Protein AF-A0A4Y2AAG3-F1 (afdb_monomer_lite)

Structure (mmCIF, N/CA/C/O backbone):
data_AF-A0A4Y2AAG3-F1
#
_entry.id   AF-A0A4Y2AAG3-F1
#
loop_
_atom_site.group_PDB
_atom_site.id
_atom_site.type_symbol
_atom_site.label_atom_id
_atom_site.label_alt_id
_atom_site.label_comp_id
_atom_site.label_asym_id
_atom_site.label_entity_id
_atom_site.label_seq_id
_atom_site.pdbx_PDB_ins_code
_atom_site.Cartn_x
_atom_site.Cartn_y
_atom_site.Cartn_z
_atom_site.occupancy
_atom_site.B_iso_or_equiv
_atom_site.auth_seq_id
_atom_site.auth_comp_id
_atom_site.auth_asym_id
_atom_site.auth_atom_id
_atom_site.pdbx_PDB_model_num
ATOM 1 N N . MET A 1 1 ? -44.218 29.372 12.572 1.00 43.22 1 MET A N 1
ATOM 2 C CA . MET A 1 1 ? -43.496 28.212 12.006 1.00 43.22 1 MET A CA 1
ATOM 3 C C . MET A 1 1 ? -43.261 28.470 10.526 1.00 43.22 1 MET A C 1
ATOM 5 O O . MET A 1 1 ? -44.234 28.749 9.836 1.00 43.22 1 MET A O 1
ATOM 9 N N . PRO A 1 2 ? -42.001 28.454 10.064 1.00 39.91 2 PRO A N 1
ATOM 10 C CA . PRO A 1 2 ? -41.704 27.634 8.891 1.00 39.91 2 PRO A CA 1
ATOM 11 C C . PRO A 1 2 ? -40.331 26.946 9.011 1.00 39.91 2 PRO A C 1
ATOM 13 O O . PRO A 1 2 ? -39.284 27.580 8.933 1.00 39.91 2 PRO A O 1
ATOM 16 N N . THR A 1 3 ? -40.336 25.626 9.162 1.00 42.84 3 THR A N 1
ATOM 17 C CA . THR A 1 3 ? -39.175 24.747 8.956 1.00 42.84 3 THR A CA 1
ATOM 18 C C . THR A 1 3 ? -39.527 23.846 7.779 1.00 42.84 3 THR A C 1
ATOM 20 O O . THR A 1 3 ? -40.383 22.977 7.926 1.00 42.84 3 THR A O 1
ATOM 23 N N . GLY A 1 4 ? -38.949 24.067 6.596 1.00 40.91 4 GLY A N 1
ATOM 24 C CA . GLY A 1 4 ? -39.261 23.188 5.458 1.00 40.91 4 GLY A CA 1
ATOM 25 C C . GLY A 1 4 ? -38.549 23.434 4.129 1.00 40.91 4 GLY A C 1
ATOM 26 O O . GLY A 1 4 ? -38.588 22.553 3.282 1.00 40.91 4 GLY A O 1
ATOM 27 N N . TYR A 1 5 ? -37.874 24.570 3.924 1.00 41.00 5 TYR A N 1
ATOM 28 C CA . TYR A 1 5 ? -37.296 24.894 2.606 1.00 41.00 5 TYR A CA 1
ATOM 29 C C . TYR A 1 5 ? -35.763 24.800 2.506 1.00 41.00 5 TYR A C 1
ATOM 31 O O . TYR A 1 5 ? -35.242 24.675 1.403 1.00 41.00 5 TYR A O 1
ATOM 39 N N . PHE A 1 6 ? -35.023 24.785 3.620 1.00 43.84 6 PHE A N 1
ATOM 40 C CA . PHE A 1 6 ? -33.549 24.777 3.587 1.00 43.84 6 PHE A CA 1
ATOM 41 C C . PHE A 1 6 ? -32.916 23.400 3.308 1.00 43.84 6 PHE A C 1
ATOM 43 O O . PHE A 1 6 ? -31.798 23.332 2.807 1.00 43.84 6 PHE A O 1
ATOM 50 N N . GLY A 1 7 ? -33.613 22.294 3.593 1.00 46.84 7 GLY A N 1
ATOM 51 C CA . GLY A 1 7 ? -33.049 20.942 3.442 1.00 46.84 7 GLY A CA 1
ATOM 52 C C . GLY A 1 7 ? -32.907 20.469 1.990 1.00 46.84 7 GLY A C 1
ATOM 53 O O . GLY A 1 7 ? -32.054 19.640 1.683 1.00 46.84 7 GLY A O 1
ATOM 54 N N . ASN A 1 8 ? -33.716 21.015 1.082 1.00 52.53 8 ASN A N 1
ATOM 55 C CA . ASN A 1 8 ? -33.928 20.440 -0.249 1.00 52.53 8 ASN A CA 1
ATOM 56 C C . ASN A 1 8 ? -32.865 20.930 -1.247 1.00 52.53 8 ASN A C 1
ATOM 58 O O . ASN A 1 8 ? -32.422 20.178 -2.110 1.00 52.53 8 ASN A O 1
ATOM 62 N N . GLU A 1 9 ? -32.437 22.186 -1.110 1.00 55.16 9 GLU A N 1
ATOM 63 C CA . GLU A 1 9 ? -31.392 22.807 -1.935 1.00 55.16 9 GLU A CA 1
ATOM 64 C C . GLU A 1 9 ? -29.991 22.337 -1.514 1.00 55.16 9 GLU A C 1
ATOM 66 O O . GLU A 1 9 ? -29.174 21.981 -2.362 1.00 55.16 9 GLU A O 1
ATOM 71 N N . LEU A 1 10 ? -29.747 22.214 -0.202 1.00 57.66 10 LEU A N 1
ATOM 72 C CA . LEU A 1 10 ? -28.506 21.647 0.339 1.00 57.66 10 LEU A CA 1
ATOM 73 C C . LEU A 1 10 ? -28.312 20.183 -0.077 1.00 57.66 10 LEU A C 1
ATOM 75 O O . LEU A 1 10 ? -27.213 19.800 -0.474 1.00 57.66 10 LEU A O 1
ATOM 79 N N . GLY A 1 11 ? -29.380 19.378 -0.052 1.00 57.50 11 GLY A N 1
ATOM 80 C CA . GLY A 1 11 ? -29.333 17.985 -0.503 1.00 57.50 11 GLY A CA 1
ATOM 81 C C . GLY A 1 11 ? -28.996 17.842 -1.992 1.00 57.50 11 GLY A C 1
ATOM 82 O O . GLY A 1 11 ? -28.196 16.984 -2.364 1.00 57.50 11 GLY A O 1
ATOM 83 N N . LYS A 1 12 ? -29.540 18.717 -2.848 1.00 64.00 12 LYS A N 1
ATOM 84 C CA . LYS A 1 12 ? -29.217 18.743 -4.287 1.00 64.00 12 LYS A CA 1
ATOM 85 C C . LYS A 1 12 ? -27.776 19.181 -4.545 1.00 64.00 12 LYS A C 1
ATOM 87 O O . LYS A 1 12 ? -27.097 18.579 -5.374 1.00 64.00 12 LYS A O 1
ATOM 92 N N . LEU A 1 13 ? -27.298 20.203 -3.831 1.00 62.91 13 LEU A N 1
ATOM 93 C CA . LEU A 1 13 ? -25.921 20.682 -3.955 1.00 62.91 13 LEU A CA 1
ATOM 94 C C . LEU A 1 13 ? -24.918 19.603 -3.520 1.00 62.91 13 LEU A C 1
ATOM 96 O O . LEU A 1 13 ? -23.963 19.328 -4.244 1.00 62.91 13 LEU A O 1
ATOM 100 N N . ALA A 1 14 ? -25.184 18.929 -2.399 1.00 62.03 14 ALA A N 1
ATOM 101 C CA . ALA A 1 14 ? -24.368 17.818 -1.916 1.00 62.03 14 ALA A CA 1
ATOM 102 C C . ALA A 1 14 ? -24.352 16.634 -2.901 1.00 62.03 14 ALA A C 1
ATOM 104 O O . ALA A 1 14 ? -23.285 16.094 -3.192 1.00 62.03 14 ALA A O 1
ATOM 105 N N . GLY A 1 15 ? -25.507 16.269 -3.474 1.00 63.72 15 GLY A N 1
ATOM 106 C CA . GLY A 1 15 ? -25.592 15.227 -4.504 1.00 63.72 15 GLY A CA 1
ATOM 107 C C . GLY A 1 15 ? -24.798 15.569 -5.771 1.00 63.72 15 GLY A C 1
ATOM 108 O O . GLY A 1 15 ? -24.094 14.717 -6.314 1.00 63.72 15 GLY A O 1
ATOM 109 N N . ASN A 1 16 ? -24.834 16.831 -6.205 1.00 70.88 16 ASN A N 1
ATOM 110 C CA . ASN A 1 16 ? -24.066 17.299 -7.360 1.00 70.88 16 ASN A CA 1
ATOM 111 C C . ASN A 1 16 ? -22.552 17.291 -7.105 1.00 70.88 16 ASN A C 1
ATOM 113 O O . ASN A 1 16 ? -21.795 16.857 -7.976 1.00 70.88 16 ASN A O 1
ATOM 117 N N . LEU A 1 17 ? -22.100 17.719 -5.920 1.00 67.06 17 LEU A N 1
ATOM 118 C CA . LEU A 1 17 ? -20.681 17.635 -5.559 1.00 67.06 17 LEU A CA 1
ATOM 119 C C . LEU A 1 17 ? -20.204 16.184 -5.444 1.00 67.06 17 LEU A C 1
ATOM 121 O O . LEU A 1 17 ? -19.111 15.881 -5.916 1.00 67.06 17 LEU A O 1
ATOM 125 N N . HIS A 1 18 ? -21.026 15.280 -4.905 1.00 65.88 18 HIS A N 1
ATOM 126 C CA . HIS A 1 18 ? -20.690 13.859 -4.825 1.00 65.88 18 HIS A CA 1
ATOM 127 C C . HIS A 1 18 ? -20.494 13.234 -6.214 1.00 65.88 18 HIS A C 1
ATOM 129 O O . HIS A 1 18 ? -19.450 12.642 -6.483 1.00 65.88 18 HIS A O 1
ATOM 135 N N . ASN A 1 19 ? -21.438 13.440 -7.138 1.00 67.19 19 ASN A N 1
ATOM 136 C CA . ASN A 1 19 ? -21.325 12.927 -8.509 1.00 67.19 19 ASN A CA 1
ATOM 137 C C . ASN A 1 19 ? -20.104 13.502 -9.242 1.00 67.19 19 ASN A C 1
ATOM 139 O O . ASN A 1 19 ? -19.401 12.786 -9.960 1.00 67.19 19 ASN A O 1
ATOM 143 N N . LYS A 1 20 ? -19.811 14.789 -9.023 1.00 72.19 20 LYS A N 1
ATOM 144 C CA . LYS A 1 20 ? -18.645 15.457 -9.607 1.00 72.19 20 LYS A CA 1
ATOM 145 C C . LYS A 1 20 ? -17.334 14.924 -9.024 1.00 72.19 20 LYS A C 1
ATOM 147 O O . LYS A 1 20 ? -16.381 14.732 -9.773 1.00 72.19 20 LYS A O 1
ATOM 152 N N . PHE A 1 21 ? -17.285 14.632 -7.727 1.00 68.06 21 PHE A N 1
ATOM 153 C CA . PHE A 1 21 ? -16.124 14.022 -7.080 1.00 68.06 21 PHE A CA 1
ATOM 154 C C . PHE A 1 21 ? -15.834 12.617 -7.632 1.00 68.06 21 PHE A C 1
ATOM 156 O O . PHE A 1 21 ? -14.718 12.357 -8.074 1.00 68.06 21 PHE A O 1
ATOM 163 N N . ILE A 1 22 ? -16.848 11.746 -7.707 1.00 61.28 22 ILE A N 1
ATOM 164 C CA . ILE A 1 22 ? -16.706 10.383 -8.253 1.00 61.28 22 ILE A CA 1
ATOM 165 C C . ILE A 1 22 ? -16.253 10.408 -9.719 1.00 61.28 22 ILE A C 1
ATOM 167 O O . ILE A 1 22 ? -15.363 9.654 -10.109 1.00 61.28 22 ILE A O 1
ATOM 171 N N . THR A 1 23 ? -16.814 11.315 -10.521 1.00 69.81 23 THR A N 1
ATOM 172 C CA . THR A 1 23 ? -16.449 11.446 -11.938 1.00 69.81 23 THR A CA 1
ATOM 173 C C . THR A 1 23 ? -14.990 11.876 -12.105 1.00 69.81 23 THR A C 1
ATOM 175 O O . THR A 1 23 ? -14.269 11.281 -12.900 1.00 69.81 23 THR A O 1
ATOM 178 N N . ASN A 1 24 ? -14.506 12.862 -11.347 1.00 66.56 24 ASN A N 1
ATOM 179 C CA . ASN A 1 24 ? -13.107 13.298 -11.463 1.00 66.56 24 ASN A CA 1
ATOM 180 C C . ASN A 1 24 ? -12.124 12.248 -10.926 1.00 66.56 24 ASN A C 1
ATOM 182 O O . ASN A 1 24 ? -11.064 12.050 -11.518 1.00 66.56 24 ASN A O 1
ATOM 186 N N . LEU A 1 25 ? -12.516 11.498 -9.890 1.00 62.81 25 LEU A N 1
ATOM 187 C CA . LEU A 1 25 ? -11.729 10.377 -9.380 1.00 62.81 25 LEU A CA 1
ATOM 188 C C . LEU A 1 25 ? -11.562 9.282 -10.446 1.00 62.81 25 LEU A C 1
ATOM 190 O O . LEU A 1 25 ? -10.462 8.766 -10.623 1.00 62.81 25 LEU A O 1
ATOM 194 N N . SER A 1 26 ? -12.623 8.970 -11.203 1.00 60.56 26 SER A N 1
ATOM 195 C CA . SER A 1 26 ? -12.558 7.982 -12.294 1.00 60.56 26 SER A CA 1
ATOM 196 C C . SER A 1 26 ? -11.692 8.411 -13.484 1.00 60.56 26 SER A C 1
ATOM 198 O O . SER A 1 26 ? -11.162 7.553 -14.183 1.00 60.56 26 SER A O 1
ATOM 200 N N . HIS A 1 27 ? -11.509 9.718 -13.691 1.00 68.38 27 HIS A N 1
ATOM 201 C CA . HIS A 1 27 ? -10.663 10.259 -14.758 1.00 68.38 27 HIS A CA 1
ATOM 202 C C . HIS A 1 27 ? -9.211 10.506 -14.314 1.00 68.38 27 HIS A C 1
ATOM 204 O O . HIS A 1 27 ? -8.391 10.911 -15.132 1.00 68.38 27 HIS A O 1
ATOM 210 N N . GLY A 1 28 ? -8.876 10.256 -13.041 1.00 65.19 28 GLY A N 1
ATOM 211 C CA . GLY A 1 28 ? -7.529 10.478 -12.505 1.00 65.19 28 GLY A CA 1
ATOM 212 C C . GLY A 1 28 ? -7.161 11.955 -12.323 1.00 65.19 28 GLY A C 1
ATOM 213 O O . GLY A 1 28 ? -5.983 12.275 -12.183 1.00 65.19 28 GLY A O 1
ATOM 214 N N . ASP A 1 29 ? -8.145 12.860 -12.309 1.00 69.19 29 ASP A N 1
ATOM 215 C CA . ASP A 1 29 ? -7.916 14.288 -12.078 1.00 69.19 29 ASP A CA 1
ATOM 216 C C . ASP A 1 29 ? -7.892 14.586 -10.570 1.00 69.19 29 ASP A C 1
ATOM 218 O O . ASP A 1 29 ? -8.878 14.992 -9.940 1.00 69.19 29 ASP A O 1
ATOM 222 N N . PHE A 1 30 ? -6.742 14.294 -9.961 1.00 66.00 30 PHE A N 1
ATOM 223 C CA . PHE A 1 30 ? -6.549 14.382 -8.515 1.00 66.00 30 PHE A CA 1
ATOM 224 C C . PHE A 1 30 ? -6.574 15.824 -7.990 1.00 66.00 30 PHE A C 1
ATOM 226 O O . PHE A 1 30 ? -6.980 16.043 -6.849 1.00 66.00 30 PHE A O 1
ATOM 233 N N . GLU A 1 31 ? -6.182 16.810 -8.799 1.00 72.50 31 GLU A N 1
ATOM 234 C CA . GLU A 1 31 ? -6.186 18.224 -8.408 1.00 72.50 31 GLU A CA 1
ATOM 235 C C . GLU A 1 31 ? -7.620 18.740 -8.243 1.00 72.50 31 GLU A C 1
ATOM 237 O O . GLU A 1 31 ? -7.968 19.334 -7.216 1.00 72.50 31 GLU A O 1
ATOM 242 N N . VAL A 1 32 ? -8.498 18.411 -9.195 1.00 71.50 32 VAL A N 1
ATOM 243 C CA . VAL A 1 32 ? -9.924 18.750 -9.122 1.00 71.50 32 VAL A CA 1
ATOM 244 C C . VAL A 1 32 ? -10.611 18.029 -7.960 1.00 71.50 32 VAL A C 1
ATOM 246 O O . VAL A 1 32 ? -11.443 18.628 -7.274 1.00 71.50 32 VAL A O 1
ATOM 249 N N . CYS A 1 33 ? -10.232 16.778 -7.674 1.00 64.75 33 CYS A N 1
ATOM 250 C CA . CYS A 1 33 ? -10.733 16.035 -6.514 1.00 64.75 33 CYS A CA 1
ATOM 251 C C . CYS A 1 33 ? -10.390 16.720 -5.182 1.00 64.75 33 CYS A C 1
ATOM 253 O O . CYS A 1 33 ? -11.259 16.847 -4.317 1.00 64.75 33 CYS A O 1
ATOM 255 N N . VAL A 1 34 ? -9.144 17.178 -5.018 1.00 70.31 34 VAL A N 1
ATOM 256 C CA . VAL A 1 34 ? -8.693 17.869 -3.798 1.00 70.31 34 VAL A CA 1
ATOM 257 C C . VAL A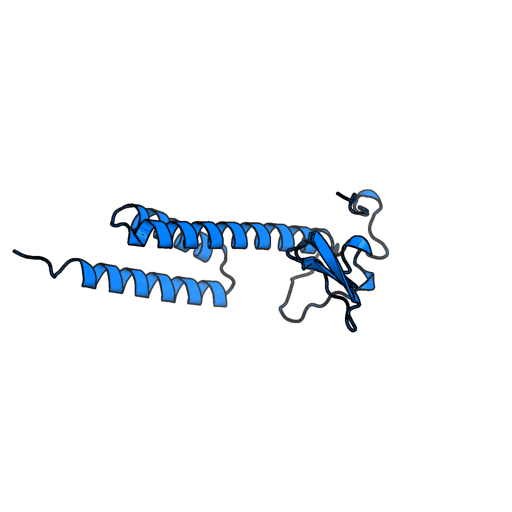 1 34 ? -9.415 19.207 -3.632 1.00 70.31 34 VAL A C 1
ATOM 259 O O . VAL A 1 34 ? -9.921 19.496 -2.548 1.00 70.31 34 VAL A O 1
ATOM 262 N N . ASN A 1 35 ? -9.549 19.982 -4.709 1.00 72.19 35 ASN A N 1
ATOM 263 C CA . ASN A 1 35 ? -10.252 21.265 -4.683 1.00 72.19 35 ASN A CA 1
ATOM 264 C C . ASN A 1 35 ? -11.753 21.101 -4.374 1.00 72.19 35 ASN A C 1
ATOM 266 O O . ASN A 1 35 ? -12.325 21.887 -3.616 1.00 72.19 35 ASN A O 1
ATOM 270 N N . LEU A 1 36 ? -12.393 20.045 -4.892 1.00 70.69 36 LEU A N 1
ATOM 271 C CA . LEU A 1 36 ? -13.780 19.700 -4.559 1.00 70.69 36 LEU A CA 1
ATOM 272 C C . LEU A 1 36 ? -13.938 19.326 -3.082 1.00 70.69 36 LEU A C 1
ATOM 274 O O . LEU A 1 36 ? -14.828 19.860 -2.423 1.00 70.69 36 LEU A O 1
ATOM 278 N N . LEU A 1 37 ? -13.059 18.476 -2.543 1.00 67.81 37 LEU A N 1
ATOM 279 C CA . LEU A 1 37 ? -13.025 18.133 -1.113 1.00 67.81 37 LEU A CA 1
ATOM 280 C C . LEU A 1 37 ? -12.864 19.374 -0.226 1.00 67.81 37 LEU A C 1
ATOM 282 O O . LEU A 1 37 ? -13.576 19.511 0.771 1.00 67.81 37 LEU A O 1
ATOM 286 N N . GLN A 1 38 ? -11.975 20.290 -0.613 1.00 69.62 38 GLN A N 1
ATOM 287 C CA . GLN A 1 38 ? -11.746 21.545 0.098 1.00 69.62 38 GLN A CA 1
ATOM 288 C C . GLN A 1 38 ? -12.996 22.441 0.082 1.00 69.62 38 GLN A C 1
ATOM 290 O O . GLN A 1 38 ? -13.409 22.945 1.125 1.00 69.62 38 GLN A O 1
ATOM 295 N N . SER A 1 39 ? -13.666 22.569 -1.067 1.00 68.38 39 SER A N 1
ATOM 296 C CA . SER A 1 39 ? -14.913 23.340 -1.172 1.00 68.38 39 SER A CA 1
ATOM 297 C C . SER A 1 39 ? -16.072 22.722 -0.372 1.00 68.38 39 SER A C 1
ATOM 299 O O . SER A 1 39 ? -16.843 23.441 0.263 1.00 68.38 39 SER A O 1
ATOM 301 N N . CYS A 1 40 ? -16.163 21.385 -0.316 1.00 64.06 40 CYS A N 1
ATOM 302 C CA . CYS A 1 40 ? -17.109 20.676 0.550 1.00 64.06 40 CYS A CA 1
ATOM 303 C C . CYS A 1 40 ? -16.861 20.989 2.031 1.00 64.06 40 CYS A C 1
ATOM 305 O O . CYS A 1 40 ? -17.811 21.115 2.801 1.00 64.06 40 CYS A O 1
ATOM 307 N N . TYR A 1 41 ? -15.595 21.087 2.444 1.00 61.72 41 TYR A N 1
ATOM 308 C CA . TYR A 1 41 ? -15.219 21.368 3.828 1.00 61.72 41 TYR A CA 1
ATOM 309 C C . TYR A 1 41 ? -15.683 22.762 4.274 1.00 61.72 41 TYR A C 1
ATOM 311 O O . TYR A 1 41 ? -16.317 22.880 5.322 1.00 61.72 41 TYR A O 1
ATOM 319 N N . GLU A 1 42 ? -15.469 23.791 3.451 1.00 64.44 42 GLU A N 1
ATOM 320 C CA . GLU A 1 42 ? -15.925 25.160 3.742 1.00 64.44 42 GLU A CA 1
ATOM 321 C C . GLU A 1 42 ? -17.456 25.255 3.850 1.00 64.44 42 GLU A C 1
ATOM 323 O O . GLU A 1 42 ? -17.982 25.965 4.708 1.00 64.44 42 GLU A O 1
ATOM 328 N N . PHE A 1 43 ? -18.181 24.476 3.042 1.00 61.88 43 PHE A N 1
ATOM 329 C CA . PHE A 1 43 ? -19.645 24.459 3.031 1.00 61.88 43 PHE A CA 1
ATOM 330 C C . PHE A 1 43 ? -20.260 23.718 4.236 1.00 61.88 43 PHE A C 1
ATOM 332 O O . PHE A 1 43 ? -21.317 24.099 4.741 1.00 61.88 43 PHE A O 1
ATOM 339 N N . VAL A 1 44 ? -19.604 22.654 4.716 1.00 54.25 44 VAL A N 1
ATOM 340 C CA . VAL A 1 44 ? -20.097 21.781 5.800 1.00 54.25 44 VAL A CA 1
ATOM 341 C C . VAL A 1 44 ? -19.886 22.388 7.189 1.00 54.25 44 VAL A C 1
ATOM 343 O O . VAL A 1 44 ? -20.695 22.155 8.084 1.00 54.25 44 VAL A O 1
ATOM 346 N N . VAL A 1 45 ? -18.853 23.208 7.394 1.00 56.12 45 VAL A N 1
ATOM 347 C CA . VAL A 1 45 ? -18.555 23.812 8.711 1.00 56.12 45 VAL A CA 1
ATOM 348 C C . VAL A 1 45 ? -19.665 24.770 9.196 1.00 56.12 45 VAL A C 1
ATOM 350 O O . VAL A 1 45 ? -19.761 25.048 10.390 1.00 56.12 45 VAL A O 1
ATOM 353 N N . LEU A 1 46 ? -20.568 25.215 8.315 1.00 57.53 46 LEU A N 1
ATOM 354 C CA . LEU A 1 46 ? -21.562 26.251 8.612 1.00 57.53 46 LEU A CA 1
ATOM 355 C C . LEU A 1 46 ? -22.906 25.784 9.215 1.00 57.53 46 LEU A C 1
ATOM 357 O O . LEU A 1 46 ? -23.666 26.650 9.643 1.00 57.53 46 LEU A O 1
ATOM 361 N N . SER A 1 47 ? -23.263 24.488 9.293 1.00 57.78 47 SER A N 1
ATOM 362 C CA . SER A 1 47 ? -24.628 24.140 9.770 1.00 57.78 47 SER A CA 1
ATOM 363 C C . SER A 1 47 ? -24.855 22.727 10.349 1.00 57.78 47 SER A C 1
ATOM 365 O O . SER A 1 47 ? -25.174 21.820 9.601 1.00 57.78 47 SER A O 1
ATOM 367 N N . CYS A 1 48 ? -24.867 22.551 11.688 1.00 60.09 48 CYS A N 1
ATOM 368 C CA . CYS A 1 48 ? -25.442 21.397 12.455 1.00 60.09 48 CYS A CA 1
ATOM 369 C C . CYS A 1 48 ? -24.470 20.302 12.969 1.00 60.09 48 CYS A C 1
ATOM 371 O O . CYS A 1 48 ? -23.413 20.070 12.408 1.00 60.09 48 CYS A O 1
ATOM 373 N N . GLY A 1 49 ? -24.845 19.568 14.032 1.00 58.47 49 GLY A N 1
ATOM 374 C CA . GLY A 1 49 ? -24.078 18.459 14.638 1.00 58.47 49 GLY A CA 1
ATOM 375 C C . GLY A 1 49 ? -23.880 17.213 13.753 1.00 58.47 49 GLY A C 1
ATOM 376 O O . GLY A 1 49 ? -22.979 16.411 14.003 1.00 58.47 49 GLY A O 1
ATOM 377 N N . THR A 1 50 ? -24.641 17.067 12.663 1.00 55.72 50 THR A N 1
ATOM 378 C CA . THR A 1 50 ? -24.308 16.147 11.555 1.00 55.72 50 THR A CA 1
ATOM 379 C C . THR A 1 50 ? -23.012 16.546 10.841 1.00 55.72 50 THR A C 1
ATOM 381 O O . THR A 1 50 ? -22.318 15.681 10.308 1.00 55.72 50 THR A O 1
ATOM 384 N N . CYS A 1 51 ? -22.622 17.821 10.910 1.00 60.50 51 CYS A N 1
ATOM 385 C CA . CYS A 1 51 ? -21.385 18.340 10.333 1.00 60.50 51 CYS A CA 1
ATOM 386 C C . CYS A 1 51 ? -20.153 17.955 11.128 1.00 60.50 51 CYS A C 1
ATOM 388 O O . CYS A 1 51 ? -19.094 17.846 10.535 1.00 60.50 51 CYS A O 1
ATOM 390 N N . CYS A 1 52 ? -20.262 17.658 12.426 1.00 59.28 52 CYS A N 1
ATOM 391 C CA . CYS A 1 52 ? -19.123 17.135 13.183 1.00 59.28 52 CYS A CA 1
ATOM 392 C C . CYS A 1 52 ? -18.736 15.728 12.701 1.00 59.28 52 CYS A C 1
ATOM 394 O O . CYS A 1 52 ? -17.555 15.438 12.544 1.00 59.28 52 CYS A O 1
ATOM 396 N N . LYS A 1 53 ? -19.723 14.872 12.398 1.00 63.78 53 LYS A N 1
ATOM 397 C CA . LYS A 1 53 ? -19.478 13.531 11.835 1.00 63.78 53 LYS A CA 1
ATOM 398 C C . LYS A 1 53 ? -18.980 13.601 10.394 1.00 63.78 53 LYS A C 1
ATOM 400 O O . LYS A 1 53 ? -18.090 12.846 10.023 1.00 63.78 53 LYS A O 1
ATOM 405 N N . LEU A 1 54 ? -19.536 14.513 9.595 1.00 67.56 54 LEU A N 1
ATOM 406 C CA . LEU A 1 54 ? -19.098 14.713 8.215 1.00 67.56 54 LEU A CA 1
ATOM 407 C C . LEU A 1 54 ? -17.704 15.354 8.145 1.00 67.56 54 LEU A C 1
ATOM 409 O O . LEU A 1 54 ? -16.893 14.938 7.329 1.00 67.56 54 LEU A O 1
ATOM 413 N N . ALA A 1 55 ? -17.386 16.294 9.036 1.00 67.25 55 ALA A N 1
ATOM 414 C CA . ALA A 1 55 ? -16.053 16.877 9.164 1.00 67.25 55 ALA A CA 1
ATOM 415 C C . ALA A 1 55 ? -15.025 15.853 9.663 1.00 67.25 55 ALA A C 1
ATOM 417 O O . ALA A 1 55 ? -13.913 15.824 9.148 1.00 67.25 55 ALA A O 1
ATOM 418 N N . ASP A 1 56 ? -15.387 14.985 10.614 1.00 74.12 56 ASP A N 1
ATOM 419 C CA . ASP A 1 56 ? -14.531 13.873 11.045 1.00 74.12 56 ASP A CA 1
ATOM 420 C C . ASP A 1 56 ? -14.281 12.879 9.900 1.00 74.12 56 ASP A C 1
ATOM 422 O O . ASP A 1 56 ? -13.136 12.514 9.635 1.00 74.12 56 ASP A O 1
ATOM 426 N N . LEU A 1 57 ? -15.329 12.504 9.159 1.00 75.94 57 LEU A N 1
ATOM 427 C CA . LEU A 1 57 ? -15.199 11.644 7.985 1.00 75.94 57 LEU A CA 1
ATOM 428 C C . LEU A 1 57 ? -14.325 12.296 6.907 1.00 75.94 57 LEU A C 1
ATOM 430 O O . LEU A 1 57 ? -13.392 11.661 6.430 1.00 75.94 57 LEU A O 1
ATOM 434 N N . HIS A 1 58 ? -14.559 13.566 6.572 1.00 73.44 58 HIS A N 1
ATOM 435 C CA . HIS A 1 58 ? -13.735 14.311 5.619 1.00 73.44 58 HIS A CA 1
ATOM 436 C C . HIS A 1 58 ? -12.284 14.426 6.080 1.00 73.44 58 HIS A C 1
ATOM 438 O O . HIS A 1 58 ? -11.380 14.248 5.269 1.00 73.44 58 HIS A O 1
ATOM 444 N N . ARG A 1 59 ? -12.035 14.671 7.371 1.00 77.06 59 ARG A N 1
ATOM 445 C CA . ARG A 1 59 ? -10.682 14.702 7.937 1.00 77.06 59 ARG A CA 1
ATOM 446 C C . ARG A 1 59 ? -9.991 13.352 7.777 1.00 77.06 59 ARG A C 1
ATOM 448 O O . ARG A 1 59 ? -8.830 13.316 7.380 1.00 77.06 59 ARG A O 1
ATOM 455 N N . LYS A 1 60 ? -10.697 12.254 8.055 1.00 78.44 60 LYS A N 1
ATOM 456 C CA . LYS A 1 60 ? -10.189 10.892 7.847 1.00 78.44 60 LYS A CA 1
ATOM 457 C C . LYS A 1 60 ? -9.898 10.639 6.373 1.00 78.44 60 LYS A C 1
ATOM 459 O O . LYS A 1 60 ? -8.798 10.211 6.055 1.00 78.44 60 LYS A O 1
ATOM 464 N N . THR A 1 61 ? -10.815 10.992 5.473 1.00 81.06 61 THR A N 1
ATOM 465 C CA . THR A 1 61 ? -10.610 10.873 4.023 1.00 81.06 61 THR A CA 1
ATOM 466 C C . THR A 1 61 ? -9.413 11.694 3.547 1.00 81.06 61 THR A C 1
ATOM 468 O O . THR A 1 61 ? -8.581 11.170 2.815 1.00 81.06 61 THR A O 1
ATOM 471 N N . ALA A 1 62 ? -9.273 12.947 3.983 1.00 77.06 62 ALA A N 1
ATOM 472 C CA . ALA A 1 62 ? -8.144 13.803 3.626 1.00 77.06 62 ALA A CA 1
ATOM 473 C C . ALA A 1 62 ? -6.815 13.241 4.149 1.00 77.06 62 ALA A C 1
ATOM 475 O O . ALA A 1 62 ? -5.832 13.212 3.411 1.00 77.06 62 ALA A O 1
ATOM 476 N N . ALA A 1 63 ? -6.793 12.738 5.388 1.00 75.25 63 ALA A N 1
ATOM 477 C CA . ALA A 1 63 ? -5.625 12.065 5.944 1.00 75.25 63 ALA A CA 1
ATOM 478 C C . ALA A 1 63 ? -5.265 10.817 5.127 1.00 75.25 63 ALA A C 1
ATOM 480 O O . ALA A 1 63 ? -4.115 10.669 4.729 1.00 75.25 63 ALA A O 1
ATOM 481 N N . THR A 1 64 ? -6.238 9.963 4.798 1.00 79.88 64 THR A N 1
ATOM 482 C CA . THR A 1 64 ? -6.024 8.781 3.953 1.00 79.88 64 THR A CA 1
ATOM 483 C C . THR A 1 64 ? -5.499 9.160 2.569 1.00 79.88 64 THR A C 1
ATOM 485 O O . THR A 1 64 ? -4.537 8.558 2.106 1.00 79.88 64 THR A O 1
ATOM 488 N N . LEU A 1 65 ? -6.063 10.182 1.920 1.00 80.69 65 LEU A N 1
ATOM 489 C CA . LEU A 1 65 ? -5.589 10.658 0.616 1.00 80.69 65 LEU A CA 1
ATOM 490 C C . LEU A 1 65 ? -4.161 11.203 0.684 1.00 80.69 65 LEU A C 1
ATOM 492 O O . LEU A 1 65 ? -3.371 10.956 -0.226 1.00 80.69 65 LEU A O 1
ATOM 496 N N . LEU A 1 66 ? -3.812 11.914 1.758 1.00 77.50 66 LEU A N 1
ATOM 497 C CA . LEU A 1 66 ? -2.454 12.403 1.970 1.00 77.50 66 LEU A CA 1
ATOM 498 C C . LEU A 1 66 ? -1.468 11.244 2.156 1.00 77.50 66 LEU A C 1
ATOM 500 O O . LEU A 1 66 ? -0.418 11.247 1.520 1.00 77.50 66 LEU A O 1
ATOM 504 N N . GLN A 1 67 ? -1.825 10.239 2.960 1.00 76.31 67 GLN A N 1
ATOM 505 C CA . GLN A 1 67 ? -1.005 9.037 3.145 1.00 76.31 67 GLN A CA 1
ATOM 506 C C . GLN A 1 67 ? -0.827 8.270 1.829 1.00 76.31 67 GLN A C 1
ATOM 508 O O . GLN A 1 67 ? 0.293 7.928 1.464 1.00 76.31 67 GLN A O 1
ATOM 513 N N . ILE A 1 68 ? -1.903 8.093 1.054 1.00 78.31 68 ILE A N 1
ATOM 514 C CA . ILE A 1 68 ? -1.848 7.475 -0.279 1.00 78.31 68 ILE A CA 1
ATOM 515 C C . ILE A 1 68 ? -0.923 8.269 -1.209 1.00 78.31 68 ILE A C 1
ATOM 517 O O . ILE A 1 68 ? -0.114 7.679 -1.920 1.00 78.31 68 ILE A O 1
ATOM 521 N N . LYS A 1 69 ? -1.000 9.605 -1.199 1.00 80.44 69 LYS A N 1
ATOM 522 C CA . LYS A 1 69 ? -0.139 10.461 -2.028 1.00 80.44 69 LYS A CA 1
ATOM 523 C C . LYS A 1 69 ? 1.339 10.316 -1.660 1.00 80.44 69 LYS A C 1
ATOM 525 O O . LYS A 1 69 ? 2.170 10.246 -2.563 1.00 80.44 69 LYS A O 1
ATOM 530 N N . ILE A 1 70 ? 1.659 10.274 -0.365 1.00 79.19 70 ILE A N 1
ATOM 531 C CA . ILE A 1 70 ? 3.030 10.071 0.127 1.00 79.19 70 ILE A CA 1
ATOM 532 C C . ILE A 1 70 ? 3.540 8.693 -0.308 1.00 79.19 70 ILE A C 1
ATOM 534 O O . ILE A 1 70 ? 4.590 8.616 -0.942 1.00 79.19 70 ILE A O 1
ATOM 538 N N . ALA A 1 71 ? 2.759 7.635 -0.078 1.00 81.56 71 ALA A N 1
ATOM 539 C CA . ALA A 1 71 ? 3.129 6.275 -0.459 1.00 81.56 71 ALA A CA 1
ATOM 540 C C . ALA A 1 71 ? 3.352 6.136 -1.977 1.00 81.56 71 ALA A C 1
ATOM 542 O O . ALA A 1 71 ? 4.376 5.611 -2.407 1.00 81.56 71 ALA A O 1
ATOM 543 N N . ILE A 1 72 ? 2.449 6.669 -2.813 1.00 83.06 72 ILE A N 1
ATOM 544 C CA . ILE A 1 72 ? 2.615 6.658 -4.279 1.00 83.06 72 ILE A CA 1
ATOM 545 C C . ILE A 1 72 ? 3.900 7.388 -4.689 1.00 83.06 72 ILE A C 1
ATOM 547 O O . ILE A 1 72 ? 4.615 6.928 -5.580 1.00 83.06 72 ILE A O 1
ATOM 551 N N . TRP A 1 73 ? 4.208 8.517 -4.050 1.00 82.94 73 TRP A N 1
ATOM 552 C CA . TRP A 1 73 ? 5.411 9.281 -4.358 1.00 82.94 73 TRP A CA 1
ATOM 553 C C . TRP A 1 73 ? 6.692 8.518 -4.002 1.00 82.94 73 TRP A C 1
ATOM 555 O O . TRP A 1 73 ? 7.607 8.463 -4.825 1.00 82.94 73 TRP A O 1
ATOM 565 N N . GLU A 1 74 ? 6.748 7.876 -2.833 1.00 84.38 74 GLU A N 1
ATOM 566 C CA . GLU A 1 74 ? 7.877 7.022 -2.442 1.00 84.38 74 GLU A CA 1
ATOM 567 C C . GLU A 1 74 ? 8.053 5.844 -3.404 1.00 84.38 74 GLU A C 1
ATOM 569 O O . GLU A 1 74 ? 9.163 5.582 -3.867 1.00 84.38 74 GLU A O 1
ATOM 574 N N . TRP A 1 75 ? 6.955 5.193 -3.796 1.00 87.69 75 TRP A N 1
ATOM 575 C CA . TRP A 1 75 ? 6.975 4.122 -4.791 1.00 87.69 75 TRP A CA 1
ATOM 576 C C . TRP A 1 75 ? 7.557 4.572 -6.131 1.00 87.69 75 TRP A C 1
ATOM 578 O O . TRP A 1 75 ? 8.430 3.898 -6.683 1.00 87.69 75 TRP A O 1
ATOM 588 N N . LEU A 1 76 ? 7.094 5.707 -6.660 1.00 84.56 76 LEU A N 1
ATOM 589 C CA . LEU A 1 76 ? 7.564 6.227 -7.945 1.00 84.56 76 LEU A CA 1
ATOM 590 C C . LEU A 1 76 ? 9.019 6.677 -7.887 1.00 84.56 76 LEU A C 1
ATOM 592 O O . LEU A 1 76 ? 9.775 6.398 -8.812 1.00 84.56 76 LEU A O 1
ATOM 596 N N . LYS A 1 77 ? 9.431 7.312 -6.787 1.00 83.12 77 LYS A N 1
ATOM 597 C CA . LYS A 1 77 ? 10.823 7.711 -6.567 1.00 83.12 77 LYS A CA 1
ATOM 598 C C . LYS A 1 77 ? 11.760 6.502 -6.543 1.00 83.12 77 LYS A C 1
ATOM 600 O O . LYS A 1 77 ? 12.871 6.577 -7.067 1.00 83.12 77 LYS A O 1
ATOM 605 N N . SER A 1 78 ? 11.326 5.395 -5.946 1.00 79.88 78 SER A N 1
ATOM 606 C CA . SER A 1 78 ? 12.138 4.183 -5.857 1.00 79.88 78 SER A CA 1
ATOM 607 C C . SER A 1 78 ? 12.256 3.431 -7.183 1.00 79.88 78 SER A C 1
ATOM 609 O O . SER A 1 78 ? 13.273 2.785 -7.437 1.00 79.88 78 SER A O 1
ATOM 611 N N . ILE A 1 79 ? 11.256 3.529 -8.063 1.00 83.94 79 ILE A N 1
ATOM 612 C CA . ILE A 1 79 ? 11.312 2.958 -9.413 1.00 83.94 79 ILE A CA 1
ATOM 613 C C . ILE A 1 79 ? 12.064 3.937 -10.323 1.00 83.94 79 ILE A C 1
ATOM 615 O O . ILE A 1 79 ? 11.470 4.755 -11.017 1.00 83.94 79 ILE A O 1
ATOM 619 N N . ASN A 1 80 ? 13.395 3.837 -10.349 1.00 74.00 80 ASN A N 1
ATOM 620 C CA . ASN A 1 80 ? 14.259 4.694 -11.171 1.00 74.00 80 ASN A CA 1
ATOM 621 C C . ASN A 1 80 ? 14.183 4.350 -12.677 1.00 74.00 80 ASN A C 1
ATOM 623 O O . ASN A 1 80 ? 15.131 3.836 -13.272 1.00 74.00 80 ASN A O 1
ATOM 627 N N . ARG A 1 81 ? 13.025 4.582 -13.297 1.00 78.12 81 ARG A N 1
ATOM 628 C CA . ARG A 1 81 ? 12.791 4.449 -14.738 1.00 78.12 81 ARG A CA 1
ATOM 629 C C . ARG A 1 81 ? 12.229 5.773 -15.245 1.00 78.12 81 ARG A C 1
ATOM 631 O O . ARG A 1 81 ? 11.100 6.110 -14.908 1.00 78.12 81 ARG A O 1
ATOM 638 N N . ALA A 1 82 ? 13.017 6.492 -16.046 1.00 73.38 82 ALA A N 1
ATOM 639 C CA . ALA A 1 82 ? 12.723 7.863 -16.481 1.00 73.38 82 ALA A CA 1
ATOM 640 C C . ALA A 1 82 ? 11.327 8.031 -17.111 1.00 73.38 82 ALA A C 1
ATOM 642 O O . ALA A 1 82 ? 10.657 9.022 -16.846 1.00 73.38 82 ALA A O 1
ATOM 643 N N . ASP A 1 83 ? 10.866 7.028 -17.863 1.00 80.75 83 ASP A N 1
ATOM 644 C CA . ASP A 1 83 ? 9.602 7.081 -18.607 1.00 80.75 83 ASP A CA 1
ATOM 645 C C . ASP A 1 83 ? 8.516 6.164 -18.014 1.00 80.75 83 ASP A C 1
ATOM 647 O O . ASP A 1 83 ? 7.590 5.740 -18.709 1.00 80.75 83 ASP A O 1
ATOM 651 N N . PHE A 1 84 ? 8.634 5.780 -16.737 1.00 82.38 84 PHE A N 1
ATOM 652 C CA . PHE A 1 84 ? 7.646 4.903 -16.115 1.00 82.38 84 PHE A CA 1
ATOM 653 C C . PHE A 1 84 ? 6.404 5.674 -15.671 1.00 82.38 84 PHE A C 1
ATOM 655 O O . PHE A 1 84 ? 6.430 6.451 -14.720 1.00 82.38 84 PHE A O 1
ATOM 662 N N . VAL A 1 85 ? 5.286 5.378 -16.330 1.00 83.81 85 VAL A N 1
ATOM 663 C CA . VAL A 1 85 ? 3.957 5.827 -15.918 1.00 83.81 85 VAL A CA 1
ATOM 664 C C . VAL A 1 85 ? 3.261 4.664 -15.204 1.00 83.81 85 VAL A C 1
ATOM 666 O O . VAL A 1 85 ? 3.065 3.612 -15.824 1.00 83.81 85 VAL A O 1
ATOM 669 N N . PRO A 1 86 ? 2.897 4.800 -13.914 1.00 83.94 86 PRO A N 1
ATOM 670 C CA . PRO A 1 86 ? 2.171 3.753 -13.207 1.00 83.94 86 PRO A CA 1
ATOM 671 C C . PRO A 1 86 ? 0.828 3.483 -13.892 1.00 83.94 86 PRO A C 1
ATOM 673 O O . PRO A 1 86 ? 0.068 4.399 -14.203 1.00 83.94 86 PRO A O 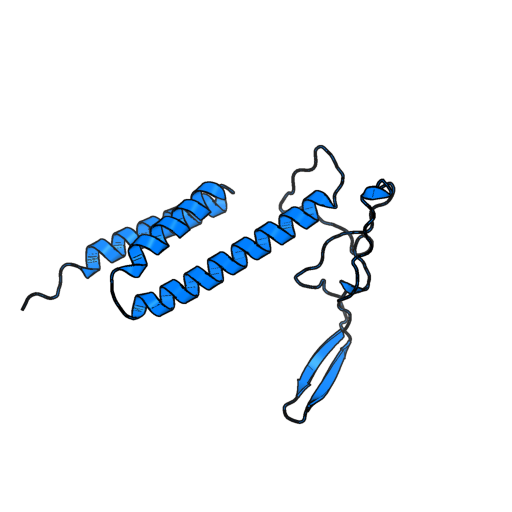1
ATOM 676 N N . SER A 1 87 ? 0.532 2.205 -14.113 1.00 85.81 87 SER A N 1
ATOM 677 C CA . SER A 1 87 ? -0.743 1.741 -14.655 1.00 85.81 87 SER A CA 1
ATOM 678 C C . SER A 1 87 ? -1.427 0.798 -13.671 1.00 85.81 87 SER A C 1
ATOM 680 O O . SER A 1 87 ? -0.775 0.200 -12.815 1.00 85.81 87 SER A O 1
ATOM 682 N N . ALA A 1 88 ? -2.739 0.606 -13.820 1.00 85.12 88 ALA A N 1
ATOM 683 C CA . ALA A 1 88 ? -3.502 -0.322 -12.979 1.00 85.12 88 ALA A CA 1
ATOM 684 C C . ALA A 1 88 ? -3.023 -1.786 -13.086 1.00 85.12 88 ALA A C 1
ATOM 686 O O . ALA A 1 88 ? -3.331 -2.603 -12.224 1.00 85.12 88 ALA A O 1
ATOM 687 N N . THR A 1 89 ? -2.271 -2.125 -14.137 1.00 88.69 89 THR A N 1
ATOM 688 C CA . THR A 1 89 ? -1.697 -3.458 -14.363 1.00 88.69 89 THR A CA 1
ATOM 689 C C . THR A 1 89 ? -0.216 -3.539 -13.995 1.00 88.69 89 THR A C 1
ATOM 691 O O . THR A 1 89 ? 0.399 -4.590 -14.181 1.00 88.69 89 THR A O 1
ATOM 694 N N . ALA A 1 90 ? 0.393 -2.442 -13.539 1.00 87.81 90 ALA A N 1
ATOM 695 C CA . ALA A 1 90 ? 1.789 -2.436 -13.136 1.00 87.81 90 ALA A CA 1
ATOM 696 C C . ALA A 1 90 ? 1.959 -3.256 -11.852 1.00 87.81 90 ALA A C 1
ATOM 698 O O . ALA A 1 90 ? 1.277 -3.032 -10.855 1.00 87.81 90 ALA A O 1
ATOM 699 N N . VAL A 1 91 ? 2.891 -4.208 -11.876 1.00 89.81 91 VAL A N 1
ATOM 700 C CA . VAL A 1 91 ? 3.184 -5.087 -10.740 1.00 89.81 91 VAL A CA 1
ATOM 701 C C . VAL A 1 91 ? 4.672 -5.063 -10.421 1.00 89.81 91 VAL A C 1
ATOM 703 O O . VAL A 1 91 ? 5.517 -4.998 -11.316 1.00 89.81 91 VAL A O 1
ATOM 706 N N . VAL A 1 92 ? 4.997 -5.148 -9.132 1.00 89.25 92 VAL A N 1
ATOM 707 C CA . VAL A 1 92 ? 6.372 -5.241 -8.634 1.00 89.25 92 VAL A CA 1
ATOM 708 C C . VAL A 1 92 ? 6.526 -6.560 -7.888 1.00 89.25 92 VAL A C 1
ATOM 710 O O . VAL A 1 92 ? 5.736 -6.887 -7.006 1.00 89.25 92 VAL A O 1
ATOM 713 N N . CYS A 1 93 ? 7.547 -7.343 -8.240 1.00 90.00 93 CYS A N 1
ATOM 714 C CA . CYS A 1 93 ? 7.810 -8.605 -7.555 1.00 90.00 93 CYS A CA 1
ATOM 715 C C . CYS A 1 93 ? 8.213 -8.367 -6.092 1.00 90.00 93 CYS A C 1
ATOM 717 O O . CYS A 1 93 ? 8.992 -7.458 -5.807 1.00 90.00 93 CYS A O 1
ATOM 719 N N . ILE A 1 94 ? 7.792 -9.268 -5.197 1.00 90.62 94 ILE A N 1
ATOM 720 C CA . ILE A 1 94 ? 8.082 -9.207 -3.752 1.00 90.62 94 ILE A CA 1
ATOM 721 C C . ILE A 1 94 ? 9.584 -9.123 -3.420 1.00 90.62 94 ILE A C 1
ATOM 723 O O . ILE A 1 94 ? 9.965 -8.535 -2.419 1.00 90.62 94 ILE A O 1
ATOM 727 N N . LYS A 1 95 ? 10.456 -9.645 -4.295 1.00 90.25 95 LYS A N 1
ATOM 728 C CA . LYS A 1 95 ? 11.921 -9.586 -4.145 1.00 90.25 95 LYS A CA 1
ATOM 729 C C . LYS A 1 95 ? 12.506 -8.168 -4.139 1.00 90.25 95 LYS A C 1
ATOM 731 O O . LYS A 1 95 ? 13.654 -8.008 -3.750 1.00 90.25 95 LYS A O 1
ATOM 736 N N . ASN A 1 96 ? 11.754 -7.174 -4.618 1.00 90.19 96 ASN A N 1
ATOM 737 C CA . ASN A 1 96 ? 12.205 -5.781 -4.641 1.00 90.19 96 ASN A CA 1
ATOM 738 C C . ASN A 1 96 ? 11.877 -5.037 -3.330 1.00 90.19 96 ASN A C 1
ATOM 740 O O . ASN A 1 96 ? 12.153 -3.844 -3.221 1.00 90.19 96 ASN A O 1
ATOM 744 N N . PHE A 1 97 ? 11.274 -5.717 -2.351 1.00 91.12 97 PHE A N 1
ATOM 745 C CA . PHE A 1 97 ? 10.945 -5.168 -1.037 1.00 91.12 97 PHE A CA 1
ATOM 746 C C . PHE A 1 97 ? 11.921 -5.692 0.016 1.00 91.12 97 PHE A C 1
ATOM 748 O O . PHE A 1 97 ? 12.302 -6.865 -0.011 1.00 91.12 97 PHE A O 1
ATOM 755 N N . SER A 1 98 ? 12.284 -4.833 0.971 1.00 90.00 98 SER A N 1
ATOM 756 C CA . SER A 1 98 ? 12.995 -5.261 2.179 1.00 90.00 98 SER A CA 1
ATOM 757 C C . SER A 1 98 ? 12.171 -6.293 2.953 1.00 90.00 98 SER A C 1
ATOM 759 O O . SER A 1 98 ? 10.943 -6.205 3.020 1.00 90.00 98 SER A O 1
ATOM 761 N N . SER A 1 99 ? 12.840 -7.262 3.583 1.00 90.50 99 SER A N 1
ATOM 762 C CA . SER A 1 99 ? 12.171 -8.309 4.360 1.00 90.50 99 SER A CA 1
ATOM 763 C C . SER A 1 99 ? 11.342 -7.767 5.522 1.00 90.50 99 SER A C 1
ATOM 765 O O . SER A 1 99 ? 10.386 -8.428 5.914 1.00 90.50 99 SER A O 1
ATOM 767 N N . GLN A 1 100 ? 11.667 -6.578 6.041 1.00 91.06 100 GLN A N 1
ATOM 768 C CA . GLN A 1 100 ? 10.898 -5.932 7.113 1.00 91.06 100 GLN A CA 1
ATOM 769 C C . GLN A 1 100 ? 9.486 -5.518 6.679 1.00 91.06 100 GLN A C 1
ATOM 771 O O . GLN A 1 100 ? 8.574 -5.502 7.495 1.00 91.06 100 GLN A O 1
ATOM 776 N N . PHE A 1 101 ? 9.283 -5.261 5.384 1.00 92.50 101 PHE A N 1
ATOM 777 C CA . PHE A 1 101 ? 7.970 -4.942 4.826 1.00 92.50 101 PHE A CA 1
ATOM 778 C C . PHE A 1 101 ? 7.140 -6.187 4.497 1.00 92.50 101 PHE A C 1
ATOM 780 O O . PHE A 1 101 ? 5.970 -6.071 4.136 1.00 92.50 101 PHE A O 1
ATOM 787 N N . ILE A 1 102 ? 7.727 -7.384 4.583 1.00 94.31 102 ILE A N 1
ATOM 788 C CA . ILE A 1 102 ? 7.063 -8.639 4.232 1.00 94.31 102 ILE A CA 1
ATOM 789 C C . ILE A 1 102 ? 6.503 -9.279 5.501 1.00 94.31 102 ILE A C 1
ATOM 791 O O . ILE A 1 102 ? 7.203 -9.969 6.244 1.00 94.31 102 ILE A O 1
ATOM 795 N N . ILE A 1 103 ? 5.201 -9.116 5.710 1.00 94.81 103 ILE A N 1
ATOM 796 C CA . ILE A 1 103 ? 4.482 -9.690 6.842 1.00 94.81 103 ILE A CA 1
ATOM 797 C C . ILE A 1 103 ? 4.187 -11.164 6.552 1.00 94.81 103 ILE A C 1
ATOM 799 O O . ILE A 1 103 ? 3.357 -11.512 5.703 1.00 94.81 103 ILE A O 1
ATOM 803 N N . LYS A 1 104 ? 4.874 -12.039 7.287 1.00 95.69 104 LYS A N 1
ATOM 804 C CA . LYS A 1 104 ? 4.714 -13.501 7.219 1.00 95.69 104 LYS A CA 1
ATOM 805 C C . LYS A 1 104 ? 3.840 -14.066 8.335 1.00 95.69 104 LYS A C 1
ATOM 807 O O . LYS A 1 104 ? 3.434 -15.217 8.245 1.00 95.69 104 LYS A O 1
ATOM 812 N N . GLU A 1 105 ? 3.537 -13.275 9.356 1.00 96.00 105 GLU A N 1
ATOM 813 C CA . GLU A 1 105 ? 2.787 -13.690 10.541 1.00 96.00 105 GLU A CA 1
ATOM 814 C C . GLU A 1 105 ? 1.756 -12.618 10.883 1.00 96.00 105 GLU A C 1
ATOM 816 O O . GLU A 1 105 ? 2.067 -11.429 10.850 1.00 96.00 105 GLU A O 1
ATOM 821 N N . ASP A 1 106 ? 0.536 -13.028 11.214 1.00 93.31 106 ASP A N 1
ATOM 822 C CA . ASP A 1 106 ? -0.434 -12.141 11.845 1.00 93.31 106 ASP A CA 1
ATOM 823 C C . ASP A 1 106 ? -0.262 -12.221 13.364 1.00 93.31 106 ASP A C 1
ATOM 825 O O . ASP A 1 106 ? -0.127 -13.310 13.926 1.00 93.31 106 ASP A O 1
ATOM 829 N N . ARG A 1 107 ? -0.259 -11.058 14.019 1.00 93.50 107 ARG A N 1
ATOM 830 C CA . ARG A 1 107 ? -0.117 -10.919 15.470 1.00 93.50 107 ARG A CA 1
ATOM 831 C C . ARG A 1 107 ? -1.361 -10.249 16.025 1.00 93.50 107 ARG A C 1
ATOM 833 O O . ARG A 1 107 ? -1.771 -9.205 15.522 1.00 93.50 107 ARG A O 1
ATOM 840 N N . VAL A 1 108 ? -1.963 -10.856 17.041 1.00 93.25 108 VAL A N 1
ATOM 841 C CA . VAL A 1 108 ? -3.122 -10.308 17.753 1.00 93.25 108 VAL A CA 1
ATOM 842 C C . VAL A 1 108 ? -2.869 -10.429 19.246 1.00 93.25 108 VAL A C 1
ATOM 844 O O . VAL A 1 108 ? -2.577 -11.518 19.735 1.00 93.25 108 VAL A O 1
ATOM 847 N N . VAL A 1 109 ? -2.990 -9.320 19.968 1.00 95.38 109 VAL A N 1
ATOM 848 C CA . VAL A 1 109 ? -2.938 -9.311 21.433 1.00 95.38 109 VAL A CA 1
ATOM 849 C C . VAL A 1 109 ? -4.330 -9.661 21.955 1.00 95.38 109 VAL A C 1
ATOM 851 O O . VAL A 1 109 ? -5.310 -9.024 21.569 1.00 95.38 109 VAL A O 1
ATOM 854 N N . ARG A 1 110 ? -4.429 -10.706 22.779 1.00 94.25 110 ARG A N 1
ATOM 855 C CA . ARG A 1 110 ? -5.670 -11.106 23.456 1.00 94.25 110 ARG A CA 1
ATOM 856 C C . ARG A 1 110 ? -5.927 -10.218 24.676 1.00 94.25 110 ARG A C 1
ATOM 858 O O . ARG A 1 110 ? -5.024 -9.543 25.163 1.00 94.25 110 ARG A O 1
ATOM 865 N N . ASP A 1 111 ? -7.142 -10.279 25.215 1.00 94.38 111 ASP A N 1
ATOM 866 C CA . ASP A 1 111 ? -7.548 -9.487 26.388 1.00 94.38 111 ASP A CA 1
ATOM 867 C C . ASP A 1 111 ? -6.709 -9.779 27.648 1.00 94.38 111 ASP A C 1
ATOM 869 O O . ASP A 1 111 ? -6.578 -8.925 28.521 1.00 94.38 111 ASP A O 1
ATOM 873 N N . ASP A 1 112 ? -6.111 -10.971 27.740 1.00 94.38 112 ASP A N 1
ATOM 874 C CA . ASP A 1 112 ? -5.208 -11.377 28.825 1.00 94.38 112 ASP A CA 1
ATOM 875 C C . ASP A 1 112 ? -3.753 -10.898 28.633 1.00 94.38 112 ASP A C 1
ATOM 877 O O . ASP A 1 112 ? -2.881 -11.219 29.440 1.00 94.38 112 ASP A O 1
ATOM 881 N N . GLY A 1 113 ? -3.479 -10.146 27.561 1.00 93.12 113 GLY A N 1
ATOM 882 C CA . GLY A 1 113 ? -2.147 -9.675 27.186 1.00 93.12 113 GLY A CA 1
ATOM 883 C C . GLY A 1 113 ? -1.282 -10.717 26.472 1.00 93.12 113 GLY A C 1
ATOM 884 O O . GLY A 1 113 ? -0.157 -10.402 26.087 1.00 93.12 113 GLY A O 1
ATOM 885 N N . SER A 1 114 ? -1.768 -11.945 26.263 1.00 94.44 114 SER A N 1
ATOM 886 C CA . SER A 1 114 ? -1.039 -12.956 25.494 1.00 94.44 114 SER A CA 1
ATOM 887 C C . SER A 1 114 ? -1.094 -12.668 23.990 1.00 94.44 114 SER A C 1
ATOM 889 O O . SER A 1 114 ? -2.121 -12.254 23.450 1.00 94.44 114 SER A O 1
ATOM 891 N N . GLU A 1 115 ? 0.006 -12.925 23.279 1.00 95.56 115 GLU A N 1
ATOM 892 C CA . GLU A 1 115 ? 0.040 -12.809 21.819 1.00 95.56 115 GLU A CA 1
ATOM 893 C C . GLU A 1 115 ? -0.402 -14.113 21.147 1.00 95.56 115 GLU A C 1
ATOM 895 O O . GLU A 1 115 ? 0.104 -15.205 21.423 1.00 95.56 115 GLU A O 1
ATOM 900 N N . LEU A 1 116 ? -1.337 -13.993 20.209 1.00 94.12 116 LEU A N 1
ATOM 901 C CA . LEU A 1 116 ? -1.608 -15.005 19.203 1.00 94.12 116 LEU A CA 1
ATOM 902 C C . LEU A 1 116 ? -0.805 -14.662 17.946 1.00 94.12 116 LEU A C 1
ATOM 904 O O . LEU A 1 116 ? -1.078 -13.658 17.288 1.00 94.12 116 LEU A O 1
ATOM 908 N N . VAL A 1 117 ? 0.150 -15.525 17.601 1.00 95.50 117 VAL A N 1
ATOM 909 C CA . VAL A 1 117 ? 0.938 -15.429 16.368 1.00 95.50 117 VAL A CA 1
ATOM 910 C C . VAL A 1 117 ? 0.499 -16.536 15.418 1.00 95.50 117 VAL A C 1
ATOM 912 O O . VAL A 1 117 ? 0.590 -17.718 15.749 1.00 95.50 117 VAL A O 1
ATOM 915 N N . VAL A 1 118 ? 0.007 -16.160 14.240 1.00 95.38 118 VAL A N 1
ATOM 916 C CA . VAL A 1 118 ? -0.449 -17.102 13.211 1.00 95.38 118 VAL A CA 1
ATOM 917 C C . VAL A 1 118 ? 0.396 -16.921 11.950 1.00 95.38 118 VAL A C 1
ATOM 919 O O . VAL A 1 118 ? 0.311 -15.870 11.309 1.00 95.38 118 VAL A O 1
ATOM 922 N N . PRO A 1 119 ? 1.194 -17.925 11.545 1.00 96.06 119 PRO A N 1
ATOM 923 C CA . PRO A 1 119 ? 1.913 -17.883 10.278 1.00 96.06 119 PRO A CA 1
ATOM 924 C C . PRO A 1 119 ? 0.953 -17.801 9.088 1.00 96.06 119 PRO A C 1
ATOM 926 O O . PRO A 1 119 ? -0.035 -18.535 9.002 1.00 96.06 119 PRO A O 1
ATOM 929 N N . ARG A 1 120 ? 1.261 -16.934 8.125 1.00 95.25 120 ARG A N 1
ATOM 930 C CA . ARG A 1 120 ? 0.483 -16.773 6.897 1.00 95.25 120 ARG A CA 1
ATOM 931 C C . ARG A 1 120 ? 0.956 -17.754 5.833 1.00 95.25 120 ARG A C 1
ATOM 933 O O . ARG A 1 120 ? 2.147 -17.882 5.564 1.00 95.25 120 ARG A O 1
ATOM 940 N N . LYS A 1 121 ? 0.002 -18.373 5.132 1.00 95.06 121 LYS A N 1
ATOM 941 C CA . LYS A 1 121 ? 0.285 -19.197 3.942 1.00 95.06 121 LYS A CA 1
ATOM 942 C C . LYS A 1 121 ? 0.777 -18.359 2.756 1.00 95.06 121 LYS A C 1
ATOM 944 O O . LYS A 1 121 ? 1.590 -18.829 1.968 1.00 95.06 121 LYS A O 1
ATOM 949 N N . ILE A 1 122 ? 0.271 -17.130 2.629 1.00 93.38 122 ILE A N 1
ATOM 950 C CA . ILE A 1 122 ? 0.683 -16.151 1.618 1.00 93.38 122 ILE A CA 1
ATOM 951 C C . ILE A 1 122 ? 1.095 -14.868 2.359 1.00 93.38 122 ILE A C 1
ATOM 953 O O . ILE A 1 122 ? 0.248 -14.282 3.051 1.00 93.38 122 ILE A O 1
ATOM 957 N N . PRO A 1 123 ? 2.369 -14.440 2.254 1.00 95.00 123 PRO A N 1
ATOM 958 C CA . PRO A 1 123 ? 2.829 -13.189 2.847 1.00 95.00 123 PRO A CA 1
ATOM 959 C C . PRO A 1 123 ? 2.064 -11.987 2.292 1.00 95.00 123 PRO A C 1
ATOM 961 O O . PRO A 1 123 ? 1.623 -12.003 1.142 1.00 95.00 123 PRO A O 1
ATOM 964 N N . LYS A 1 124 ? 1.933 -10.935 3.097 1.00 93.94 124 LYS A N 1
ATOM 965 C CA . LYS A 1 124 ? 1.394 -9.637 2.665 1.00 93.94 124 LYS A CA 1
ATOM 966 C C . LYS A 1 124 ? 2.453 -8.554 2.844 1.00 93.94 124 LYS A C 1
ATOM 968 O O . LYS A 1 124 ? 3.395 -8.739 3.612 1.00 93.94 124 LYS A O 1
ATOM 973 N N . LEU A 1 125 ? 2.303 -7.447 2.132 1.00 93.38 125 LEU A N 1
ATOM 974 C CA . LEU A 1 125 ? 3.111 -6.258 2.380 1.00 93.38 125 LEU A CA 1
ATOM 975 C C . LEU A 1 125 ? 2.522 -5.465 3.552 1.00 93.38 125 LEU A C 1
ATOM 977 O O . LEU A 1 125 ? 1.318 -5.54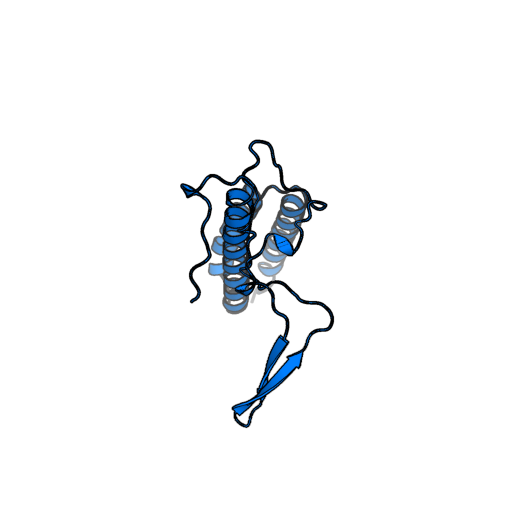5 3.802 1.00 93.38 125 LEU A O 1
ATOM 981 N N . ALA A 1 126 ? 3.377 -4.744 4.272 1.00 91.44 126 ALA A N 1
ATOM 982 C CA . ALA A 1 126 ? 2.957 -3.697 5.197 1.00 91.44 126 ALA A CA 1
ATOM 983 C C . ALA A 1 126 ? 2.287 -2.534 4.440 1.00 91.44 126 ALA A C 1
ATOM 985 O O . ALA A 1 126 ? 2.534 -2.347 3.247 1.00 91.44 126 ALA A O 1
ATOM 986 N N . ASP A 1 127 ? 1.438 -1.764 5.122 1.00 87.69 127 ASP A N 1
ATOM 987 C CA . ASP A 1 127 ? 0.671 -0.670 4.501 1.00 87.69 127 ASP A CA 1
ATOM 988 C C . ASP A 1 127 ? 1.572 0.482 4.018 1.00 87.69 127 ASP A C 1
ATOM 990 O O . ASP A 1 127 ? 1.240 1.177 3.060 1.00 87.69 127 ASP A O 1
ATOM 994 N N . ASP A 1 128 ? 2.728 0.651 4.656 1.00 86.31 128 ASP A N 1
ATOM 995 C CA . ASP A 1 128 ? 3.781 1.621 4.346 1.00 86.31 128 ASP A CA 1
ATOM 996 C C . ASP A 1 128 ? 4.934 1.011 3.526 1.00 86.31 128 ASP A C 1
ATOM 998 O O . ASP A 1 128 ? 5.977 1.635 3.328 1.00 86.31 128 ASP A O 1
ATOM 1002 N N . ALA A 1 129 ? 4.769 -0.218 3.029 1.00 90.25 129 ALA A N 1
ATOM 1003 C CA . ALA A 1 129 ? 5.795 -0.884 2.246 1.00 90.25 129 ALA A CA 1
ATOM 1004 C C . ALA A 1 129 ? 6.045 -0.155 0.925 1.00 90.25 129 ALA A C 1
ATOM 1006 O O . ALA A 1 129 ? 5.123 0.056 0.137 1.00 90.25 129 ALA A O 1
ATOM 1007 N N . TYR A 1 130 ? 7.313 0.101 0.614 1.00 89.75 130 TYR A N 1
ATOM 1008 C CA . TYR A 1 130 ? 7.757 0.570 -0.696 1.00 89.75 130 TYR A CA 1
ATOM 1009 C C . TYR A 1 130 ? 8.884 -0.319 -1.238 1.00 89.75 130 TYR A C 1
ATOM 1011 O O . TYR A 1 130 ? 9.642 -0.919 -0.465 1.00 89.75 130 TYR A O 1
ATOM 1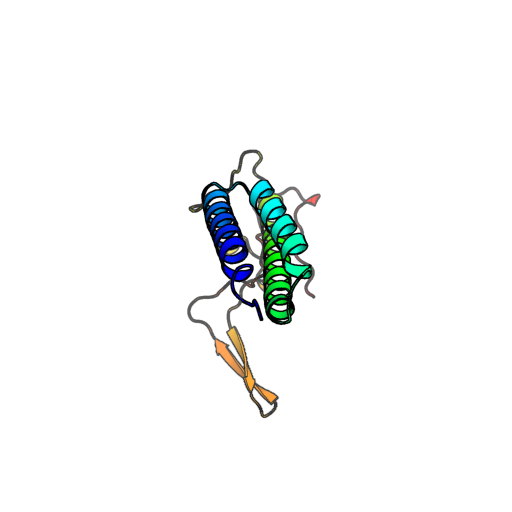019 N N . PRO A 1 131 ? 9.008 -0.457 -2.570 1.00 88.62 131 PRO A N 1
ATOM 1020 C CA . PRO A 1 131 ? 10.107 -1.211 -3.147 1.00 88.62 131 PRO A CA 1
ATOM 1021 C C . PRO A 1 131 ? 11.402 -0.419 -2.958 1.00 88.62 131 PRO A C 1
ATOM 1023 O O . PRO A 1 131 ? 11.448 0.765 -3.268 1.00 88.62 131 PRO A O 1
ATOM 1026 N N . SER A 1 132 ? 12.452 -1.053 -2.450 1.00 83.31 132 SER A N 1
ATOM 1027 C CA . SER A 1 132 ? 13.736 -0.396 -2.153 1.00 83.31 132 SER A CA 1
ATOM 1028 C C . SER A 1 132 ? 14.938 -1.121 -2.759 1.00 83.31 132 SER A C 1
ATOM 1030 O O . SER A 1 132 ? 16.050 -0.606 -2.733 1.00 83.31 132 SER A O 1
ATOM 1032 N N . ILE A 1 133 ? 14.727 -2.321 -3.307 1.00 81.19 133 ILE A N 1
ATOM 1033 C CA . ILE A 1 133 ? 15.788 -3.191 -3.811 1.00 81.19 133 ILE A CA 1
ATOM 1034 C C . ILE A 1 133 ? 15.617 -3.328 -5.323 1.00 81.19 133 ILE A C 1
ATOM 1036 O O . ILE A 1 133 ? 14.924 -4.224 -5.803 1.00 81.19 133 ILE A O 1
ATOM 1040 N N . PHE A 1 134 ? 16.259 -2.445 -6.087 1.00 79.06 134 PHE A N 1
ATOM 1041 C CA . PHE A 1 134 ? 16.361 -2.576 -7.540 1.00 79.06 134 PHE A CA 1
ATOM 1042 C C . PHE A 1 134 ? 17.808 -2.848 -7.956 1.00 79.06 134 PHE A C 1
ATOM 1044 O O . PHE A 1 134 ? 18.746 -2.192 -7.505 1.00 79.06 134 PHE A O 1
ATOM 1051 N N . ALA A 1 135 ? 18.000 -3.816 -8.856 1.00 69.12 135 ALA A N 1
ATOM 1052 C CA . ALA A 1 135 ? 19.303 -4.036 -9.474 1.00 69.12 135 ALA A CA 1
ATOM 1053 C C . ALA A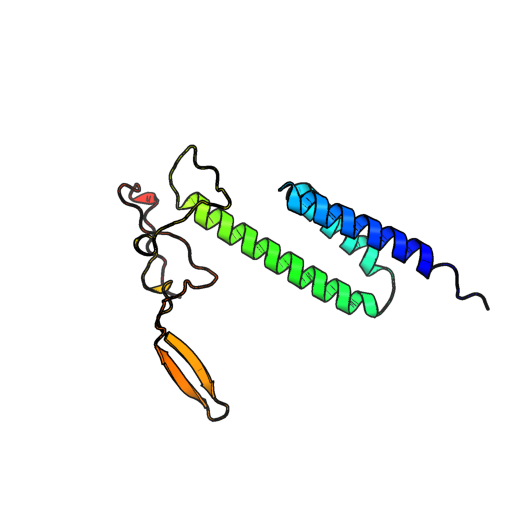 1 135 ? 19.707 -2.797 -10.295 1.00 69.12 135 ALA A C 1
ATOM 1055 O O . ALA A 1 135 ? 18.869 -2.220 -10.989 1.00 69.12 135 ALA A O 1
ATOM 1056 N N . ASN A 1 136 ? 20.988 -2.423 -10.247 1.00 70.94 136 ASN A N 1
ATOM 1057 C CA . ASN A 1 136 ? 21.567 -1.277 -10.966 1.00 70.94 136 ASN A CA 1
ATOM 1058 C C . ASN A 1 136 ? 21.074 0.111 -10.510 1.00 70.94 136 ASN A C 1
ATOM 1060 O O . ASN A 1 136 ? 21.187 1.081 -11.260 1.00 70.94 136 ASN A O 1
ATOM 1064 N N . GLN A 1 137 ? 20.543 0.233 -9.292 1.00 70.12 137 GLN A N 1
ATOM 1065 C CA . GLN A 1 137 ? 20.224 1.536 -8.717 1.00 70.12 137 GLN A CA 1
ATOM 1066 C C . GLN A 1 137 ? 21.525 2.242 -8.286 1.00 70.12 137 GLN A C 1
ATOM 1068 O O . GLN A 1 137 ? 22.398 1.598 -7.698 1.00 70.12 137 GLN A O 1
ATOM 1073 N N . PRO A 1 138 ? 21.716 3.537 -8.595 1.00 69.12 138 PRO A N 1
ATOM 1074 C CA . PRO A 1 138 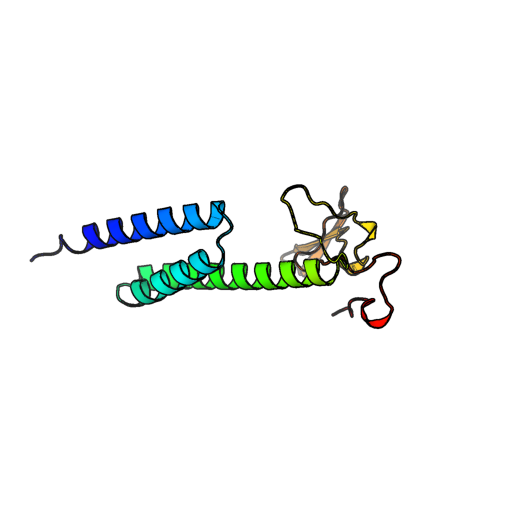? 22.930 4.231 -8.191 1.00 69.12 138 PRO A CA 1
ATOM 1075 C C . PRO A 1 138 ? 22.999 4.322 -6.661 1.00 69.12 138 PRO A C 1
ATOM 1077 O O . PRO A 1 138 ? 21.984 4.522 -6.000 1.00 69.12 138 PRO A O 1
ATOM 1080 N N . PHE A 1 139 ? 24.206 4.191 -6.103 1.00 66.44 139 PHE A N 1
ATOM 1081 C CA . PHE A 1 139 ? 24.444 4.032 -4.659 1.00 66.44 139 PHE A CA 1
ATOM 1082 C C . PHE A 1 139 ? 23.796 5.119 -3.779 1.00 66.44 139 PHE A C 1
ATOM 1084 O O . PHE A 1 139 ? 23.367 4.859 -2.663 1.00 66.44 139 PHE A O 1
ATOM 1091 N N . HIS A 1 140 ? 23.670 6.344 -4.289 1.00 70.88 140 HIS A N 1
ATOM 1092 C CA . HIS A 1 140 ? 23.031 7.450 -3.569 1.00 70.88 140 HIS A CA 1
ATOM 1093 C C . HIS A 1 140 ? 21.495 7.338 -3.477 1.00 70.88 140 HIS A C 1
ATOM 1095 O O . HIS A 1 140 ? 20.879 8.142 -2.785 1.00 70.88 140 HIS A O 1
ATOM 1101 N N . LEU A 1 141 ? 20.882 6.381 -4.184 1.00 63.41 141 LEU A N 1
ATOM 1102 C CA . LEU A 1 141 ? 19.448 6.073 -4.147 1.00 63.41 141 LEU A CA 1
ATOM 1103 C C . LEU A 1 141 ? 19.147 4.713 -3.502 1.00 63.41 141 LEU A C 1
ATOM 1105 O O . LEU A 1 141 ? 17.984 4.429 -3.223 1.00 63.41 141 LEU A O 1
ATOM 1109 N N . SER A 1 142 ? 20.157 3.865 -3.278 1.00 63.53 142 SER A N 1
ATOM 1110 C CA . SER A 1 142 ? 19.982 2.623 -2.526 1.00 63.53 142 SER A CA 1
ATOM 1111 C C . SER A 1 142 ? 19.867 2.960 -1.043 1.00 63.53 142 SER A C 1
ATOM 1113 O O . SER A 1 142 ? 20.872 3.106 -0.348 1.00 63.53 142 SER A O 1
ATOM 1115 N N . HIS A 1 143 ? 18.637 3.124 -0.568 1.00 64.50 143 HIS A N 1
ATOM 1116 C CA . HIS A 1 143 ? 18.347 3.278 0.849 1.00 64.50 143 HIS A CA 1
ATOM 1117 C C . HIS A 1 143 ? 17.818 1.956 1.388 1.00 64.50 143 HIS A C 1
ATOM 1119 O O . HIS A 1 143 ? 16.755 1.481 0.986 1.00 64.50 143 HIS A O 1
ATOM 1125 N N . GLU A 1 144 ? 18.566 1.357 2.308 1.00 64.94 144 GLU A N 1
ATOM 1126 C CA . GLU A 1 144 ? 18.002 0.334 3.173 1.00 64.94 144 GLU A CA 1
ATOM 1127 C C . GLU A 1 144 ? 17.082 1.059 4.167 1.00 64.94 144 GLU A C 1
ATOM 1129 O O . GLU A 1 144 ? 17.532 2.022 4.798 1.00 64.94 144 GLU A O 1
ATOM 1134 N N . PRO A 1 145 ? 15.790 0.699 4.271 1.00 66.94 145 PRO A N 1
ATOM 1135 C CA . PRO A 1 145 ? 14.904 1.419 5.168 1.00 66.94 145 PRO A CA 1
ATOM 1136 C C . PRO A 1 145 ? 15.378 1.175 6.599 1.00 66.94 145 PRO A C 1
ATOM 1138 O O . PRO A 1 145 ? 15.500 0.023 7.020 1.00 66.94 145 PRO A O 1
ATOM 1141 N N . SER A 1 146 ? 15.675 2.251 7.323 1.00 61.84 146 SER A N 1
ATOM 1142 C CA . SER A 1 146 ? 16.057 2.190 8.729 1.00 61.84 146 SER A CA 1
ATOM 1143 C C . SER A 1 146 ? 14.871 1.670 9.535 1.00 61.84 146 SER A C 1
ATOM 1145 O O . SER A 1 146 ? 13.834 2.332 9.573 1.00 61.84 146 SER A O 1
ATOM 1147 N N . GLY A 1 147 ? 15.019 0.488 10.137 1.00 55.31 147 GLY A N 1
ATOM 1148 C CA . GLY A 1 147 ? 14.000 -0.091 11.008 1.00 55.31 147 GLY A CA 1
ATOM 1149 C C . GLY A 1 147 ? 13.667 0.863 12.154 1.00 55.31 147 GLY A C 1
ATOM 1150 O O . GLY A 1 147 ? 14.572 1.324 12.852 1.00 55.31 147 GLY A O 1
ATOM 1151 N N . SER A 1 148 ? 12.382 1.187 12.292 1.00 39.88 148 SER A N 1
ATOM 1152 C CA . SER A 1 148 ? 11.804 1.901 13.435 1.00 39.88 148 SER A CA 1
ATOM 1153 C C . SER A 1 148 ? 11.493 0.947 14.577 1.00 39.88 148 SER A C 1
ATOM 1155 O O . SER A 1 148 ? 10.903 -0.115 14.266 1.00 39.88 148 SER A O 1
#

Secondary structure (DSSP, 8-state):
----SHHHHHHHHHHHHHHHHHHHHHTT-HHHHHHHHHHHHHHHTTS-THHHHHHHHHHHHHHHHHHHHHHHHHHHHHS--TT----TT----GGGS-GGGEEEEEEEE-TTS-EEEEEEEEEEE-TT------TT--TTT-PPP---

Foldseek 3Di:
DDDDDPPPVVVVVVVVLVVVLVVCVVVVVVVVNVVSLVVVLVVLVPDDPVSVVVNVVSVVVVVVVVLVVVLVVLQVLQPPDPPDDDDPPDDDDPVQWDPVQWAQWDWDQDPVRDIDIGGDPDIDGHPSTHRQHDPPDPPVSRDDDDDD

Radius of gyration: 21.99 Å; chains: 1; bounding box: 68×47×47 Å

pLDDT: mean 75.22, std 14.66, range [39.88, 96.06]

Sequence (148 aa):
MPTGYFGNELGKLAGNLHNKFITNLSHGDFEVCVNLLQSCYEFVVLSCGTCCKLADLHRKTAATLLQIKIAIWEWLKSINRADFVPSATAVVCIKNFSSQFIIKEDRVVRDDGSELVVPRKIPKLADDAYPSIFANQPFHLSHEPSGS

Organism: Araneus ventricosus (NCBI:txid182803)